Protein AF-A0A7X7BRU1-F1 (afdb_monomer)

Radius of gyration: 12.2 Å; Cα contacts (8 Å, |Δi|>4): 162; chains: 1; bounding box: 28×26×26 Å

Secondary structure (DSSP, 8-state):
---EEEETTEEEE-HHHHHHHTTS--SSEEEE-SHHHHHHHHHT--EE------EEEEEEETTEEEEEEEE-TTSEEEE-S-GGG--

pLDDT: mean 95.99, std 3.22, range [79.75, 98.5]

Solvent-accessible surface area (backbone atoms only — not comparable to full-atom values): 5060 Å² total; per-residue (Å²): 129,56,62,50,49,8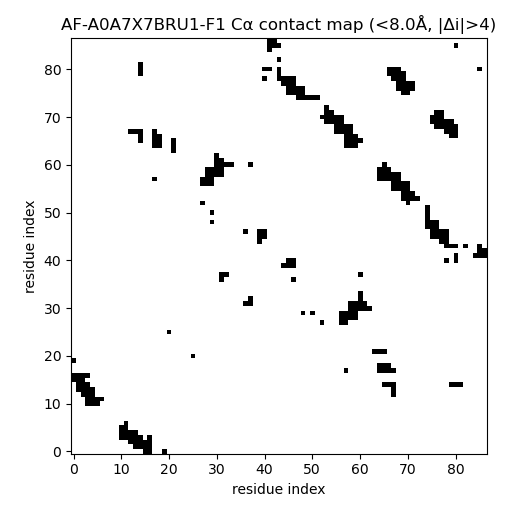2,50,95,96,44,78,45,79,29,55,56,38,27,51,61,54,47,77,50,95,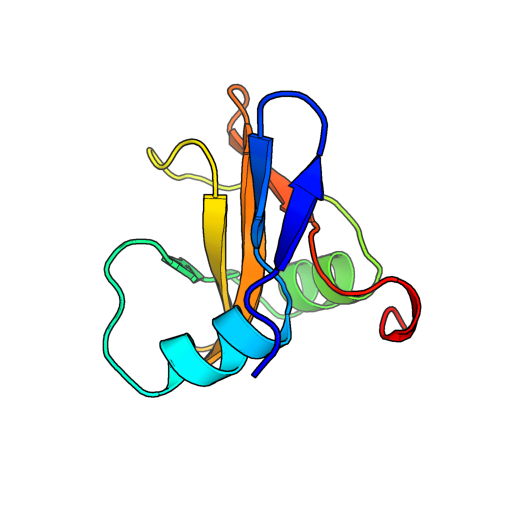74,93,55,64,47,66,44,89,45,72,62,56,45,49,44,38,42,57,54,39,68,46,82,46,98,59,91,68,68,44,78,30,39,28,21,50,93,84,45,45,72,22,40,28,33,29,43,101,78,35,34,32,38,58,53,56,57,75,92,73,43,98

Nearest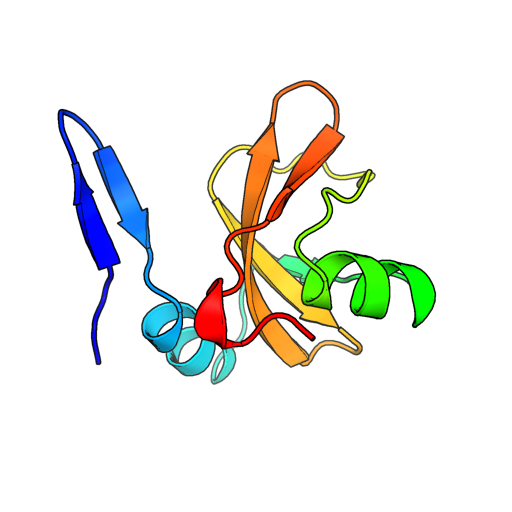 PDB structures (foldseek):
  2frx-assembly2_B  TM=8.093E-01  e=1.310E-04  Escherichia coli
  1sgv-assembly2_B  TM=7.950E-01  e=2.523E-01  Mycobacterium tuberculosis H37Rv
  1zl3-assembly1_A  TM=8.277E-01  e=1.029E+00  Escherichia coli
  1wk2-assembly1_A  TM=5.020E-01  e=1.100E+00  Thermus thermophilus
  2dp9-assembly1_A-2  TM=4.717E-01  e=1.644E+00  Thermus thermophilus HB8

Foldseek 3Di:
DQQADDDDVDTDGDQVNQQVVQVDDDDFEDEQDDPVSVLCLLQQHKDQADDPDAAKGFYHYPSGTGGIWGQDPRSITGHPPDPVRRD

Sequence (87 aa):
VELGVLKKKRFEPGHQLAEVLGQVEQKRVIDLADDKEYQDYLHGETIKVKSDLRGFALVSYKKMIFSFGKVAGNQVLKNFYPKGLRK

Structure (mmCIF, N/CA/C/O backbone):
data_AF-A0A7X7BRU1-F1
#
_entry.id   AF-A0A7X7BRU1-F1
#
loop_
_atom_site.group_PDB
_atom_site.id
_atom_site.type_symbol
_atom_site.label_atom_id
_atom_site.label_alt_id
_atom_site.label_comp_id
_atom_site.label_asym_id
_atom_site.label_entity_id
_atom_site.label_seq_id
_atom_site.pdbx_PDB_ins_code
_atom_site.Cartn_x
_atom_site.Cartn_y
_atom_site.Cartn_z
_atom_site.occupancy
_atom_site.B_iso_or_equiv
_atom_site.auth_seq_id
_atom_site.auth_comp_id
_atom_site.auth_asym_id
_atom_site.auth_atom_id
_atom_site.pdbx_PDB_model_num
ATOM 1 N N . VAL A 1 1 ? 15.169 -10.450 -8.391 1.00 79.75 1 VAL A N 1
ATOM 2 C CA . VAL A 1 1 ? 14.070 -9.959 -7.533 1.00 79.75 1 VAL A CA 1
ATOM 3 C C . VAL A 1 1 ? 14.609 -9.755 -6.133 1.00 79.75 1 VAL A C 1
ATOM 5 O O . VAL A 1 1 ? 15.008 -10.721 -5.493 1.00 79.75 1 VAL A O 1
ATOM 8 N N . GLU A 1 2 ? 14.667 -8.512 -5.677 1.00 93.50 2 GLU A N 1
ATOM 9 C CA . GLU A 1 2 ? 14.921 -8.189 -4.275 1.00 93.50 2 GLU A CA 1
ATOM 10 C C . GLU A 1 2 ? 13.640 -8.414 -3.458 1.00 93.50 2 GLU A C 1
ATOM 12 O O . GLU A 1 2 ? 12.598 -7.822 -3.740 1.00 93.50 2 GLU A O 1
ATOM 17 N N . LEU A 1 3 ? 13.707 -9.278 -2.441 1.00 96.31 3 LEU A N 1
ATOM 18 C CA . LEU A 1 3 ? 12.545 -9.590 -1.602 1.00 96.31 3 LEU A CA 1
ATOM 19 C C . LEU A 1 3 ? 12.249 -8.482 -0.583 1.00 96.31 3 LEU A C 1
ATOM 21 O O . LEU A 1 3 ? 11.092 -8.246 -0.240 1.00 96.31 3 LEU A O 1
ATOM 25 N N . GLY A 1 4 ? 13.286 -7.816 -0.080 1.00 96.44 4 GLY A N 1
ATOM 26 C CA . GLY A 1 4 ? 13.197 -6.827 0.987 1.00 96.44 4 GLY A CA 1
ATOM 27 C C . GLY A 1 4 ? 14.417 -6.854 1.898 1.00 96.44 4 GLY A C 1
ATOM 28 O O . GLY A 1 4 ? 15.414 -7.516 1.612 1.00 96.44 4 GLY A O 1
ATOM 29 N N . VAL A 1 5 ? 14.320 -6.155 3.027 1.00 96.62 5 VAL A N 1
ATOM 30 C CA . VAL A 1 5 ? 15.439 -5.934 3.948 1.00 96.62 5 VAL A CA 1
ATOM 31 C C . VAL A 1 5 ? 15.114 -6.478 5.334 1.00 96.62 5 VAL A C 1
ATOM 33 O O . VAL A 1 5 ? 14.060 -6.193 5.911 1.00 96.62 5 VAL A O 1
ATOM 36 N N . LEU A 1 6 ? 16.057 -7.225 5.913 1.00 97.50 6 LEU A N 1
ATOM 37 C CA . LEU A 1 6 ? 16.017 -7.592 7.326 1.00 97.50 6 LEU A CA 1
ATOM 38 C C . LEU A 1 6 ? 16.508 -6.422 8.182 1.00 97.50 6 LEU A C 1
ATOM 40 O O . LEU A 1 6 ? 17.632 -5.946 8.049 1.00 97.50 6 LEU A O 1
ATOM 44 N N . LYS A 1 7 ? 15.659 -5.977 9.104 1.00 95.31 7 LYS A N 1
ATOM 45 C CA . LYS A 1 7 ? 15.998 -5.043 10.181 1.00 95.31 7 LYS A CA 1
ATOM 46 C C . LYS A 1 7 ? 15.932 -5.774 11.519 1.00 95.31 7 LYS A C 1
ATOM 48 O O . LYS A 1 7 ? 15.440 -6.898 11.615 1.00 95.31 7 LYS A O 1
ATOM 53 N N . LYS A 1 8 ? 16.385 -5.128 12.599 1.00 96.50 8 LYS A N 1
ATOM 54 C CA . LYS A 1 8 ? 16.327 -5.711 13.951 1.00 96.50 8 LYS A CA 1
ATOM 55 C C . LYS A 1 8 ? 14.902 -6.195 14.268 1.00 96.50 8 LYS A C 1
ATOM 57 O O . LYS A 1 8 ? 13.986 -5.381 14.404 1.00 96.50 8 LYS A O 1
ATOM 62 N N . LYS A 1 9 ? 14.752 -7.522 14.385 1.00 95.00 9 LYS A N 1
ATOM 63 C CA . LYS A 1 9 ? 13.505 -8.251 14.685 1.00 95.00 9 LYS A CA 1
ATOM 64 C C . LYS A 1 9 ? 12.359 -8.061 13.676 1.00 95.00 9 LYS A C 1
ATOM 66 O O . LYS A 1 9 ? 11.203 -8.244 14.046 1.00 95.00 9 LYS A O 1
ATOM 71 N N . ARG A 1 10 ? 12.633 -7.669 12.426 1.00 94.31 10 ARG A N 1
ATOM 72 C CA . ARG A 1 10 ? 11.581 -7.567 11.400 1.00 94.31 10 ARG A CA 1
ATOM 73 C C . ARG A 1 10 ? 12.119 -7.653 9.979 1.00 94.31 10 ARG A C 1
ATOM 75 O O . ARG A 1 10 ? 13.223 -7.204 9.703 1.00 94.31 10 ARG A O 1
ATOM 82 N N . PHE A 1 11 ? 11.273 -8.132 9.083 1.00 96.19 11 PHE A N 1
ATOM 83 C CA . PHE A 1 11 ? 11.455 -8.032 7.643 1.00 96.19 11 PHE A CA 1
ATOM 84 C C . PHE A 1 11 ? 10.597 -6.884 7.096 1.00 96.19 11 PHE A C 1
ATOM 86 O O . PHE A 1 11 ? 9.446 -6.721 7.512 1.00 96.19 11 PHE A O 1
ATOM 93 N N . GLU A 1 12 ? 11.155 -6.075 6.199 1.00 95.88 12 GLU A N 1
ATOM 94 C CA . GLU A 1 12 ? 10.418 -5.059 5.446 1.00 95.88 12 GLU A CA 1
ATOM 95 C C . GLU A 1 12 ? 10.449 -5.439 3.958 1.00 95.88 12 GLU A C 1
ATOM 97 O O . GLU A 1 12 ? 11.543 -5.505 3.394 1.00 95.88 12 GLU A O 1
ATOM 102 N N . PRO A 1 13 ? 9.290 -5.730 3.334 1.00 97.12 13 PRO A N 1
ATOM 103 C CA . PRO A 1 13 ? 9.243 -6.192 1.954 1.00 97.12 13 PRO A CA 1
ATOM 104 C C . PRO A 1 13 ? 9.671 -5.084 0.986 1.00 97.12 13 PRO A C 1
ATOM 106 O O . PRO A 1 13 ? 9.379 -3.905 1.198 1.00 97.12 13 PRO A O 1
ATOM 109 N N . GLY A 1 14 ? 10.381 -5.480 -0.067 1.00 96.06 14 GLY A N 1
ATOM 110 C CA . GLY A 1 14 ? 10.890 -4.589 -1.105 1.00 96.06 14 GLY A CA 1
ATOM 111 C C . GLY A 1 14 ? 9.849 -4.277 -2.180 1.00 96.06 14 GLY A C 1
ATOM 112 O O . GLY A 1 14 ? 8.863 -4.993 -2.346 1.00 96.06 14 GLY A O 1
ATOM 113 N N . HIS A 1 15 ? 10.092 -3.214 -2.946 1.00 96.44 15 HIS A N 1
ATOM 114 C CA . HIS A 1 15 ? 9.202 -2.790 -4.031 1.00 96.44 15 HIS A CA 1
ATOM 115 C C . HIS A 1 15 ? 9.132 -3.811 -5.179 1.00 96.44 15 HIS A C 1
ATOM 117 O O . HIS A 1 15 ? 8.033 -4.152 -5.600 1.00 96.44 15 HIS A O 1
ATOM 123 N N . GLN A 1 16 ? 10.266 -4.396 -5.594 1.00 95.94 16 GLN A N 1
ATOM 124 C CA . GLN A 1 16 ? 10.293 -5.435 -6.641 1.00 95.94 16 GLN A CA 1
ATOM 125 C C . GLN A 1 16 ? 9.424 -6.651 -6.285 1.00 95.94 16 GLN A C 1
ATOM 127 O O . GLN A 1 16 ? 8.817 -7.267 -7.157 1.00 95.94 16 GLN A O 1
ATOM 132 N N . LEU A 1 17 ? 9.328 -7.000 -4.996 1.00 97.19 17 LEU A N 1
ATOM 133 C CA . LEU A 1 17 ? 8.444 -8.075 -4.555 1.00 97.19 17 LEU A CA 1
ATOM 134 C C . LEU A 1 17 ? 6.965 -7.731 -4.801 1.00 97.19 17 LEU A C 1
ATOM 136 O O . LEU A 1 17 ? 6.202 -8.623 -5.157 1.00 97.19 17 LEU A O 1
ATOM 140 N N . ALA A 1 18 ? 6.551 -6.467 -4.657 1.00 97.25 18 ALA A N 1
ATOM 141 C CA . ALA A 1 18 ? 5.177 -6.058 -4.957 1.00 97.25 18 ALA A CA 1
ATOM 142 C C . ALA A 1 18 ? 4.850 -6.228 -6.448 1.00 97.25 18 ALA A C 1
ATOM 144 O O . ALA A 1 18 ? 3.792 -6.754 -6.777 1.00 97.25 18 ALA A O 1
ATOM 145 N N . GLU A 1 19 ? 5.771 -5.843 -7.335 1.00 95.25 19 GLU A N 1
ATOM 146 C CA . GLU A 1 19 ? 5.607 -5.962 -8.792 1.00 95.25 19 GLU A CA 1
ATOM 147 C C . GLU A 1 19 ? 5.463 -7.421 -9.242 1.00 95.25 19 GLU A C 1
ATOM 149 O O . GLU A 1 19 ? 4.607 -7.744 -10.069 1.00 95.25 19 GLU A O 1
ATOM 154 N N . VAL A 1 20 ? 6.267 -8.317 -8.657 1.00 96.50 20 VAL A N 1
ATOM 155 C CA . VAL A 1 20 ? 6.196 -9.760 -8.929 1.00 96.50 20 VAL A CA 1
ATOM 156 C C . VAL A 1 20 ? 4.896 -10.356 -8.392 1.00 96.50 20 VAL A C 1
ATOM 158 O O . VAL A 1 20 ? 4.241 -11.131 -9.084 1.00 96.50 20 VAL A O 1
ATOM 161 N N . LEU A 1 21 ? 4.483 -9.983 -7.176 1.00 96.25 21 LEU A N 1
ATOM 162 C CA . LEU A 1 21 ? 3.223 -10.458 -6.596 1.00 96.25 21 LEU A CA 1
ATOM 163 C C . LEU A 1 21 ? 1.994 -9.925 -7.342 1.00 96.25 21 LEU A C 1
ATOM 165 O O . LEU A 1 21 ? 0.967 -10.599 -7.360 1.00 96.25 21 LEU A O 1
ATOM 169 N N . GLY A 1 22 ? 2.102 -8.760 -7.984 1.00 95.81 22 GLY A N 1
ATOM 170 C CA . GLY A 1 22 ? 1.051 -8.177 -8.815 1.00 95.81 22 GLY A CA 1
ATOM 171 C C . GLY A 1 22 ? 0.706 -8.976 -10.075 1.00 95.81 22 GLY A C 1
ATOM 172 O O . GLY A 1 22 ? -0.316 -8.697 -10.691 1.00 95.81 22 GLY A O 1
ATOM 173 N N . GLN A 1 23 ? 1.517 -9.975 -10.445 1.00 94.56 23 GLN A N 1
ATOM 174 C CA . GLN A 1 23 ? 1.285 -10.825 -11.623 1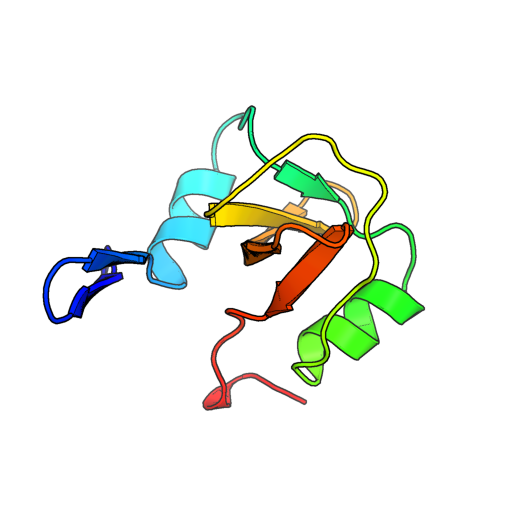.00 94.56 23 GLN A CA 1
ATOM 175 C C . GLN A 1 23 ? 0.254 -11.940 -11.387 1.00 94.56 23 GLN A C 1
ATOM 177 O O . GLN A 1 23 ? -0.110 -12.656 -12.318 1.00 94.56 23 GLN A O 1
ATOM 182 N N . VAL A 1 24 ? -0.195 -12.126 -10.145 1.00 94.31 24 VAL A N 1
ATOM 183 C CA . VAL A 1 24 ? -1.176 -13.147 -9.759 1.00 94.31 24 VAL A CA 1
ATOM 184 C C . VAL A 1 24 ? -2.191 -12.554 -8.786 1.00 94.31 24 VAL A C 1
ATOM 186 O O . VAL A 1 24 ? -1.969 -11.488 -8.217 1.00 94.31 24 VAL A O 1
ATOM 189 N N . GLU A 1 25 ? -3.313 -13.240 -8.576 1.00 94.88 25 GLU A N 1
ATOM 190 C CA . GLU A 1 25 ? -4.350 -12.769 -7.657 1.00 94.88 25 GLU A CA 1
ATOM 191 C C . GLU A 1 25 ? -3.845 -12.706 -6.207 1.00 94.88 25 GLU A C 1
ATOM 193 O O . GLU A 1 25 ? -3.186 -13.620 -5.705 1.00 94.88 25 GLU A O 1
ATOM 198 N N . GLN A 1 26 ? -4.186 -11.620 -5.511 1.00 96.88 26 GLN A N 1
ATOM 199 C CA . GLN A 1 26 ? -3.747 -11.357 -4.145 1.00 96.88 26 GLN A CA 1
ATOM 200 C C . GLN A 1 26 ? -4.937 -11.078 -3.233 1.00 96.88 26 GLN A C 1
ATOM 202 O O . GLN A 1 26 ? -5.855 -10.344 -3.581 1.00 96.88 26 GLN A O 1
ATOM 207 N N . LYS A 1 27 ? -4.889 -11.619 -2.011 1.00 94.44 27 LYS A N 1
ATOM 208 C CA . LYS A 1 27 ? -5.980 -11.495 -1.023 1.00 94.44 27 LYS A CA 1
ATOM 209 C C . LYS A 1 27 ? -5.818 -10.318 -0.058 1.00 94.44 27 LYS A C 1
ATOM 211 O O . LYS A 1 27 ? -6.750 -9.968 0.657 1.00 94.44 27 LYS A O 1
ATOM 216 N N . ARG A 1 28 ? -4.615 -9.741 0.030 1.00 96.50 28 ARG A N 1
ATOM 217 C CA . ARG A 1 28 ? -4.266 -8.670 0.981 1.00 96.50 28 ARG A CA 1
ATOM 218 C C . ARG A 1 28 ? -3.870 -7.405 0.236 1.00 96.50 28 ARG A C 1
ATOM 220 O O . ARG A 1 28 ? -2.698 -7.026 0.235 1.00 96.50 28 ARG A O 1
ATOM 227 N N . VAL A 1 29 ? -4.858 -6.791 -0.399 1.00 97.75 29 VAL A N 1
ATOM 228 C CA . VAL A 1 29 ? -4.688 -5.606 -1.241 1.00 97.75 29 VAL A CA 1
ATOM 229 C C . VAL A 1 29 ? -5.537 -4.466 -0.691 1.00 97.75 29 VAL A C 1
ATOM 231 O O . VAL A 1 29 ? -6.678 -4.677 -0.285 1.00 97.75 29 VAL A O 1
ATOM 234 N N . ILE A 1 30 ? -4.963 -3.270 -0.661 1.00 97.94 30 ILE A N 1
ATOM 235 C CA . ILE A 1 30 ? -5.683 -2.014 -0.482 1.00 97.94 30 ILE A CA 1
ATOM 236 C C . ILE A 1 30 ? -5.724 -1.327 -1.843 1.00 97.94 30 ILE A C 1
ATOM 238 O O . ILE A 1 30 ? -4.676 -0.926 -2.349 1.00 97.94 30 ILE A O 1
ATOM 242 N N . ASP A 1 31 ? -6.914 -1.213 -2.424 1.00 97.62 31 ASP A N 1
ATOM 243 C CA . ASP A 1 31 ? -7.118 -0.444 -3.652 1.00 97.62 31 ASP A CA 1
ATOM 244 C C . ASP A 1 31 ? -7.384 1.014 -3.274 1.00 97.62 31 ASP A C 1
ATOM 246 O O . ASP A 1 31 ? -8.267 1.291 -2.459 1.00 97.62 31 ASP A O 1
ATOM 250 N N . LEU A 1 32 ? -6.574 1.924 -3.811 1.00 98.06 32 LEU A N 1
ATOM 251 C CA . LEU A 1 32 ? -6.761 3.361 -3.634 1.00 98.06 32 LEU A CA 1
ATOM 252 C C . LEU A 1 32 ? -8.010 3.796 -4.401 1.00 98.06 32 LEU A C 1
ATOM 254 O O . LEU A 1 32 ? -8.230 3.362 -5.534 1.00 98.06 32 LEU A O 1
ATOM 258 N N . ALA A 1 33 ? -8.838 4.618 -3.763 1.00 97.06 33 ALA A N 1
ATOM 259 C CA . ALA A 1 33 ? -10.198 4.869 -4.222 1.00 97.06 33 ALA A CA 1
ATOM 260 C C . ALA A 1 33 ? -10.261 5.782 -5.453 1.00 97.06 33 ALA A C 1
ATOM 262 O O . ALA A 1 33 ? -11.144 5.618 -6.296 1.00 97.06 33 ALA A O 1
ATOM 263 N N . ASP A 1 34 ? -9.341 6.741 -5.558 1.00 97.44 34 ASP A N 1
ATOM 264 C CA . ASP A 1 34 ? -9.361 7.773 -6.589 1.00 97.44 34 ASP A CA 1
ATOM 265 C C . ASP A 1 34 ? -7.955 8.27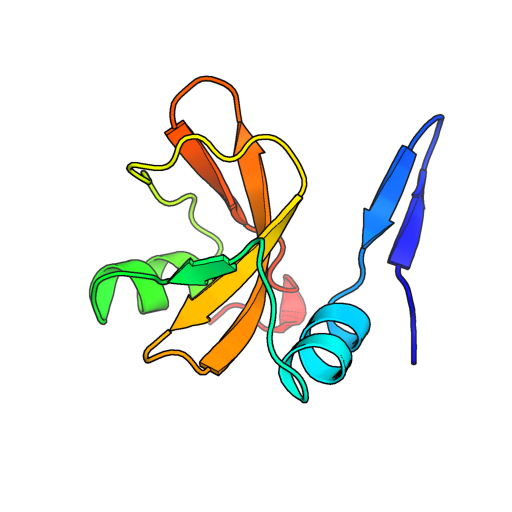1 -6.968 1.00 97.44 34 ASP A C 1
ATOM 267 O O . ASP A 1 34 ? -6.937 7.885 -6.383 1.00 97.44 34 ASP A O 1
ATOM 271 N N . ASP A 1 35 ? -7.907 9.139 -7.984 1.00 98.06 35 ASP A N 1
ATOM 272 C CA . ASP A 1 35 ? -6.667 9.755 -8.457 1.00 98.06 35 ASP A CA 1
ATOM 273 C C . ASP A 1 35 ? -5.973 10.563 -7.355 1.00 98.06 35 ASP A C 1
ATOM 275 O O . ASP A 1 35 ? -4.746 10.616 -7.336 1.00 98.06 35 ASP A O 1
ATOM 279 N N . LYS A 1 36 ? -6.719 11.174 -6.426 1.00 98.00 36 LYS A N 1
ATOM 280 C CA . LYS A 1 36 ? -6.123 11.980 -5.359 1.00 98.00 36 LYS A CA 1
ATOM 281 C C . LYS A 1 36 ? -5.358 11.087 -4.387 1.00 98.00 36 LYS A C 1
ATOM 283 O O . LYS A 1 36 ? -4.186 11.349 -4.142 1.00 98.00 36 LYS A O 1
ATOM 288 N N . GLU A 1 37 ? -5.973 10.022 -3.875 1.00 98.06 37 GLU A N 1
ATOM 289 C CA . GLU A 1 37 ? -5.289 9.067 -2.995 1.00 98.06 37 GLU A CA 1
ATOM 290 C C . GLU A 1 37 ? -4.073 8.443 -3.683 1.00 98.06 37 GLU A C 1
ATOM 292 O O . GLU A 1 37 ? -3.032 8.255 -3.051 1.00 98.06 37 GLU A O 1
ATOM 297 N N . TYR A 1 38 ? -4.181 8.152 -4.984 1.00 98.31 38 TYR A N 1
ATOM 298 C CA . TYR A 1 38 ? -3.057 7.670 -5.776 1.00 98.31 38 TYR A CA 1
ATOM 299 C C . TYR A 1 38 ? -1.913 8.689 -5.837 1.00 98.31 38 TYR A C 1
ATOM 301 O O . TYR A 1 38 ? -0.777 8.329 -5.528 1.00 98.31 38 TYR A O 1
ATOM 309 N N . GLN A 1 39 ? -2.195 9.955 -6.161 1.00 98.31 39 GLN A N 1
ATOM 310 C CA . GLN A 1 39 ? -1.176 11.007 -6.199 1.00 98.31 39 GLN A CA 1
ATOM 311 C C . GLN A 1 39 ? -0.563 11.264 -4.819 1.00 98.31 39 GLN A C 1
ATOM 313 O O . GLN A 1 39 ? 0.659 11.265 -4.696 1.00 98.31 39 GLN A O 1
ATOM 318 N N . ASP A 1 40 ? -1.369 11.417 -3.767 1.00 98.50 40 ASP A N 1
ATOM 319 C CA . ASP A 1 40 ? -0.891 11.573 -2.386 1.00 98.50 40 ASP A CA 1
ATOM 320 C C . ASP A 1 40 ? 0.066 10.412 -2.019 1.00 98.50 40 ASP A C 1
ATOM 322 O O . ASP A 1 40 ? 1.150 10.601 -1.455 1.00 98.50 40 ASP A O 1
ATOM 326 N N . TYR A 1 41 ? -0.286 9.180 -2.406 1.00 98.38 41 TYR A N 1
ATOM 327 C CA . TYR A 1 41 ? 0.555 8.010 -2.181 1.00 98.38 41 TYR A CA 1
ATOM 328 C C . TYR A 1 41 ? 1.862 8.057 -2.993 1.00 98.38 41 TYR A C 1
ATOM 330 O O . TYR A 1 41 ? 2.922 7.708 -2.468 1.00 98.38 41 TYR A O 1
ATOM 338 N N . LEU A 1 42 ? 1.848 8.507 -4.248 1.00 98.00 42 LEU A N 1
ATOM 339 C CA . LEU A 1 42 ? 3.083 8.682 -5.023 1.00 98.00 42 LEU A CA 1
ATOM 340 C C . LEU A 1 42 ? 4.004 9.751 -4.418 1.00 98.00 42 LEU A C 1
ATOM 342 O O . LEU A 1 42 ? 5.213 9.528 -4.371 1.00 98.00 42 LEU A O 1
ATOM 346 N N . HIS A 1 43 ? 3.456 10.822 -3.839 1.00 98.19 43 HIS A N 1
ATOM 347 C CA . HIS A 1 43 ? 4.230 11.837 -3.108 1.00 98.19 43 HIS A CA 1
ATOM 348 C C . HIS A 1 43 ? 4.782 11.322 -1.760 1.00 98.19 43 HIS A C 1
ATOM 350 O O . HIS A 1 43 ? 5.649 11.939 -1.135 1.00 98.19 43 HIS A O 1
ATOM 356 N N . GLY A 1 44 ? 4.348 10.141 -1.309 1.00 97.94 44 GLY A N 1
ATOM 357 C CA . GLY A 1 44 ? 4.825 9.504 -0.083 1.00 97.94 44 GLY A CA 1
ATOM 358 C C . GLY A 1 44 ? 3.961 9.764 1.147 1.00 97.94 44 GLY A C 1
ATOM 359 O O . GLY A 1 4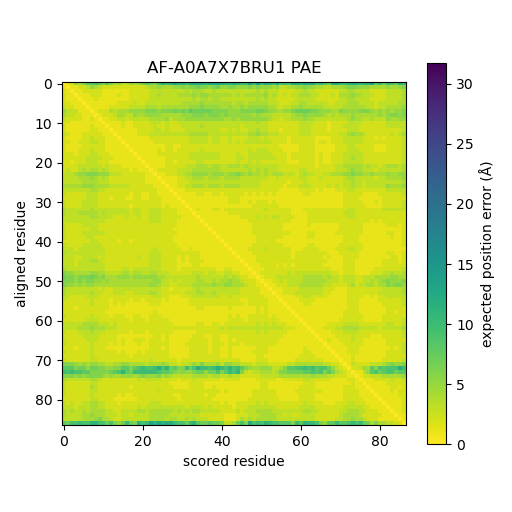4 ? 4.399 9.447 2.260 1.00 97.94 44 GLY A O 1
ATOM 360 N N . GLU A 1 45 ? 2.767 10.323 0.965 1.00 98.38 45 GLU A 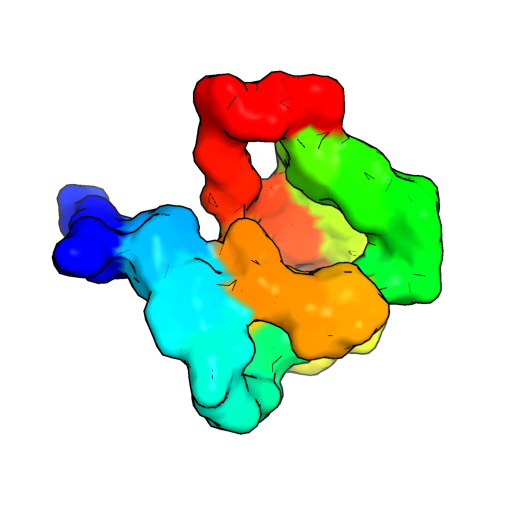N 1
ATOM 361 C CA . GLU A 1 45 ? 1.820 10.594 2.040 1.00 98.38 45 GLU A CA 1
ATOM 362 C C . GLU A 1 45 ? 1.178 9.308 2.574 1.00 98.38 45 GLU A C 1
ATOM 364 O O . GLU A 1 45 ? 1.206 8.236 1.959 1.00 98.38 45 GLU A O 1
ATOM 369 N N . THR A 1 46 ? 0.609 9.405 3.774 1.00 97.81 46 THR A N 1
ATOM 370 C CA . THR A 1 46 ? -0.189 8.327 4.360 1.00 97.81 46 THR A CA 1
ATOM 371 C C . THR A 1 46 ? -1.650 8.474 3.972 1.00 97.81 46 THR A C 1
ATOM 373 O O . THR A 1 46 ? -2.193 9.568 4.082 1.00 97.81 46 THR A O 1
ATOM 376 N N . ILE A 1 47 ? -2.308 7.364 3.647 1.00 98.12 47 ILE A N 1
ATOM 377 C CA . ILE A 1 47 ? -3.716 7.361 3.230 1.00 98.12 47 ILE A CA 1
ATOM 378 C C . ILE A 1 47 ? -4.586 6.822 4.363 1.00 98.12 47 ILE A C 1
ATOM 380 O O . ILE A 1 47 ? -4.213 5.860 5.042 1.00 98.12 47 ILE A O 1
ATOM 384 N N . LYS A 1 48 ? -5.750 7.431 4.588 1.00 97.06 48 LYS A N 1
ATOM 385 C CA . LYS A 1 48 ? -6.748 6.899 5.519 1.00 97.06 48 LYS A CA 1
ATOM 386 C C . LYS A 1 48 ? -7.597 5.871 4.783 1.00 97.06 48 LYS A C 1
ATOM 388 O O . LYS A 1 48 ? -8.207 6.191 3.778 1.00 97.06 48 LYS A O 1
ATOM 393 N N . VAL A 1 49 ? -7.660 4.649 5.295 1.00 95.31 49 VAL A N 1
ATOM 394 C CA . VAL A 1 49 ? -8.269 3.515 4.591 1.00 95.31 49 VAL A CA 1
ATOM 395 C C . VAL A 1 49 ? -9.338 2.855 5.446 1.00 95.31 49 VAL A C 1
ATOM 397 O O . VAL A 1 49 ? -9.141 2.610 6.633 1.00 95.31 49 VAL A O 1
ATOM 400 N N . LYS A 1 50 ? -10.477 2.510 4.849 1.00 92.12 50 LYS A N 1
ATOM 401 C CA . LYS A 1 50 ? -11.516 1.718 5.521 1.00 92.12 50 LYS A CA 1
ATOM 402 C C . LYS A 1 50 ? -11.254 0.236 5.264 1.00 92.12 50 LYS A C 1
ATOM 404 O O . LYS A 1 50 ? -11.796 -0.344 4.334 1.00 92.12 50 LYS A O 1
ATOM 409 N N . SER A 1 51 ? -10.364 -0.354 6.057 1.00 90.81 51 SER A N 1
ATOM 410 C CA . SER A 1 51 ? -9.986 -1.764 5.934 1.00 90.81 51 SER A CA 1
ATOM 411 C C . SER A 1 51 ? -9.749 -2.395 7.302 1.00 90.81 51 SER A C 1
ATOM 413 O O . SER A 1 51 ? -9.213 -1.745 8.202 1.00 90.81 51 SER A O 1
ATOM 415 N N . ASP A 1 52 ? -10.089 -3.678 7.423 1.00 91.88 52 ASP A N 1
ATOM 416 C CA . ASP A 1 52 ? -9.791 -4.502 8.601 1.00 91.88 52 ASP A CA 1
ATOM 417 C C . ASP A 1 52 ? -8.385 -5.123 8.550 1.00 91.88 52 ASP A C 1
ATOM 419 O O . ASP A 1 52 ? -7.935 -5.775 9.498 1.00 91.88 52 ASP A O 1
ATOM 423 N N . LEU A 1 53 ? -7.653 -4.922 7.446 1.00 95.06 53 LEU A N 1
ATOM 424 C CA . LEU A 1 53 ? -6.281 -5.395 7.319 1.00 95.06 53 LEU A CA 1
ATOM 425 C C . LEU A 1 53 ? -5.369 -4.705 8.343 1.00 95.06 53 LEU A C 1
ATOM 427 O O . LEU A 1 53 ? -5.478 -3.519 8.635 1.00 95.06 53 LEU A O 1
ATOM 431 N N . ARG A 1 54 ? -4.401 -5.461 8.866 1.00 95.44 54 ARG A N 1
ATOM 432 C CA . ARG A 1 54 ? -3.330 -4.961 9.740 1.00 95.44 54 ARG A CA 1
ATOM 433 C C . ARG A 1 54 ? -1.978 -5.437 9.238 1.00 95.44 54 ARG A C 1
ATOM 435 O O . ARG A 1 54 ? -1.865 -6.562 8.752 1.00 95.44 54 ARG A O 1
ATOM 442 N N . GLY A 1 55 ? -0.943 -4.617 9.408 1.00 95.88 55 GLY A N 1
ATOM 443 C CA . GLY A 1 55 ? 0.408 -4.948 8.957 1.00 95.88 55 GLY A CA 1
ATOM 444 C C . GLY A 1 55 ? 0.603 -4.680 7.466 1.00 95.88 55 GLY A C 1
ATOM 445 O O . GLY A 1 55 ? -0.057 -3.810 6.905 1.00 95.88 55 GLY A O 1
ATOM 446 N N . PHE A 1 56 ? 1.555 -5.374 6.841 1.00 97.19 56 PHE A N 1
ATOM 447 C CA . PHE A 1 56 ? 1.835 -5.179 5.419 1.00 97.19 56 PHE A CA 1
ATOM 448 C C . PHE A 1 56 ? 0.670 -5.670 4.546 1.00 97.19 56 PHE A C 1
ATOM 450 O O . PHE A 1 56 ? 0.054 -6.712 4.818 1.00 97.19 56 PHE A O 1
ATOM 457 N N . ALA A 1 57 ? 0.381 -4.888 3.512 1.00 97.62 57 ALA A N 1
ATOM 458 C CA . ALA A 1 57 ? -0.573 -5.168 2.450 1.00 97.62 57 ALA A CA 1
ATOM 459 C C . ALA A 1 57 ? -0.010 -4.627 1.131 1.00 97.62 57 ALA A C 1
ATOM 461 O O . ALA A 1 57 ? 0.776 -3.675 1.132 1.00 97.62 57 ALA A O 1
ATOM 462 N N . LEU A 1 58 ? -0.402 -5.239 0.020 1.00 98.44 58 LEU A N 1
ATOM 463 C CA . LEU A 1 58 ? -0.150 -4.675 -1.300 1.00 98.44 58 LEU A CA 1
ATOM 464 C C . LEU A 1 58 ? -1.072 -3.476 -1.508 1.00 98.44 58 LEU A C 1
ATOM 466 O O . LEU A 1 58 ? -2.156 -3.406 -0.929 1.00 98.44 58 LEU A O 1
ATOM 470 N N . VAL A 1 59 ? -0.619 -2.530 -2.313 1.00 98.38 59 VAL A N 1
ATOM 471 C CA . VAL A 1 59 ? -1.368 -1.334 -2.683 1.00 98.38 59 VAL A CA 1
ATOM 472 C C . VAL A 1 59 ? -1.580 -1.375 -4.182 1.00 98.38 59 VAL A C 1
ATOM 474 O O . VAL A 1 59 ? -0.626 -1.589 -4.939 1.00 98.38 59 VAL A O 1
ATOM 477 N N . SER A 1 60 ? -2.830 -1.192 -4.588 1.00 98.19 60 SER A N 1
ATOM 478 C CA . SER A 1 60 ? -3.220 -1.094 -5.985 1.00 98.19 60 SER A CA 1
ATOM 479 C C . SER A 1 60 ? -3.910 0.224 -6.281 1.00 98.19 60 SER A C 1
ATOM 481 O O . SER A 1 60 ? -4.420 0.897 -5.388 1.00 98.19 60 SER A O 1
ATOM 483 N N . TYR A 1 61 ? -3.909 0.584 -7.557 1.00 98.12 61 TYR A N 1
ATOM 484 C CA . TYR A 1 61 ? -4.805 1.590 -8.099 1.00 98.12 61 TYR A CA 1
ATOM 485 C C . TYR A 1 61 ? -5.407 1.046 -9.388 1.00 98.12 61 TYR A C 1
ATOM 487 O O . TYR A 1 61 ? -4.692 0.454 -10.200 1.00 98.12 61 TYR A O 1
ATOM 495 N N . LYS A 1 62 ? -6.729 1.177 -9.555 1.00 96.69 62 LYS A N 1
ATOM 496 C CA . LYS A 1 62 ? -7.474 0.542 -10.658 1.00 96.69 62 LYS A CA 1
ATOM 497 C C . LYS A 1 62 ? -7.145 -0.954 -10.779 1.00 96.69 62 LYS A C 1
ATOM 499 O O . LYS A 1 62 ? -6.977 -1.471 -11.881 1.00 96.69 62 LYS A O 1
ATOM 504 N N . LYS A 1 63 ? -7.032 -1.647 -9.635 1.00 93.94 63 LYS A N 1
ATOM 505 C CA . LYS A 1 63 ? -6.672 -3.076 -9.524 1.00 93.94 63 LYS A CA 1
ATOM 506 C C . LYS A 1 63 ? -5.269 -3.454 -10.023 1.00 93.94 63 LYS A C 1
ATOM 508 O O . LYS A 1 63 ? -4.954 -4.639 -10.092 1.00 93.94 63 LYS A O 1
ATOM 513 N N . MET A 1 64 ? -4.405 -2.485 -10.322 1.00 96.44 64 MET A N 1
ATOM 514 C CA . MET A 1 64 ? -3.002 -2.730 -10.659 1.00 96.44 64 MET A CA 1
ATOM 515 C C . MET A 1 64 ? -2.131 -2.515 -9.423 1.00 96.44 64 MET A C 1
ATOM 517 O O . MET A 1 64 ? -2.066 -1.408 -8.889 1.00 96.44 64 MET A O 1
ATOM 521 N N . ILE A 1 65 ? -1.482 -3.578 -8.946 1.00 98.25 65 ILE A N 1
ATOM 522 C CA . ILE A 1 65 ? -0.571 -3.517 -7.797 1.00 98.25 65 ILE A CA 1
ATOM 523 C C . ILE A 1 65 ? 0.715 -2.797 -8.201 1.00 98.25 65 ILE A C 1
ATOM 525 O O . ILE A 1 65 ? 1.331 -3.143 -9.205 1.00 98.25 65 ILE A O 1
ATOM 529 N N . PHE A 1 66 ? 1.134 -1.829 -7.389 1.00 96.88 66 PHE A N 1
ATOM 530 C CA . PHE A 1 66 ? 2.339 -1.037 -7.659 1.00 96.88 66 PHE A CA 1
ATOM 531 C C . PHE A 1 66 ? 3.215 -0.803 -6.422 1.00 96.88 66 PHE A C 1
ATOM 533 O O . PHE A 1 66 ? 4.317 -0.278 -6.536 1.00 96.88 66 PHE A O 1
ATOM 540 N N . SER A 1 67 ? 2.758 -1.147 -5.215 1.00 97.88 67 SER A N 1
ATOM 541 C CA . SER A 1 67 ? 3.543 -0.911 -3.999 1.00 97.88 67 SER A CA 1
ATOM 542 C C . SER A 1 67 ? 3.135 -1.837 -2.857 1.00 97.88 67 SER A C 1
ATOM 544 O O . SER A 1 67 ? 2.098 -2.494 -2.892 1.00 97.88 67 SER A O 1
ATOM 546 N N . PHE A 1 68 ? 3.944 -1.847 -1.802 1.00 98.38 68 PHE A N 1
ATOM 547 C CA . PHE A 1 68 ? 3.499 -2.230 -0.466 1.00 98.38 68 PHE A CA 1
ATOM 548 C C . PHE A 1 68 ? 3.067 -1.003 0.312 1.00 98.38 68 PHE A C 1
ATOM 550 O O . PHE A 1 68 ? 3.626 0.067 0.120 1.00 98.38 68 PHE 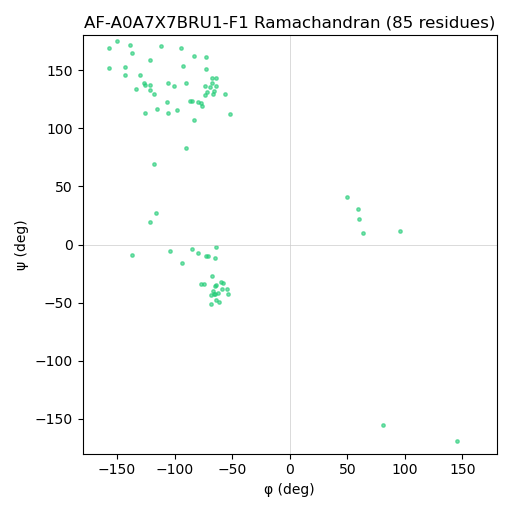A O 1
ATOM 557 N N . GLY A 1 69 ? 2.176 -1.188 1.278 1.00 98.12 69 GLY A N 1
ATOM 558 C CA . GLY A 1 69 ? 1.942 -0.269 2.382 1.00 98.12 69 GLY A CA 1
ATOM 559 C C . GLY A 1 69 ? 1.755 -1.039 3.686 1.00 98.12 69 GLY A C 1
ATOM 560 O O . GLY A 1 69 ? 1.682 -2.270 3.703 1.00 98.12 69 GLY A O 1
ATOM 561 N N . LYS A 1 70 ? 1.700 -0.324 4.811 1.00 97.81 70 LYS A N 1
ATOM 562 C CA . LYS A 1 70 ? 1.478 -0.937 6.128 1.00 97.81 70 LYS A CA 1
ATOM 563 C C . LYS A 1 70 ? 0.296 -0.300 6.839 1.00 97.81 70 LYS A C 1
ATOM 565 O O . LYS A 1 70 ? 0.393 0.849 7.265 1.00 97.81 70 LYS A O 1
ATOM 570 N N . VAL A 1 71 ? -0.777 -1.062 7.028 1.00 97.75 71 VAL A N 1
ATOM 571 C CA . VAL A 1 71 ? -1.960 -0.610 7.766 1.00 97.75 71 VAL A CA 1
ATOM 572 C C . VAL A 1 71 ? -1.666 -0.635 9.268 1.00 97.75 71 VAL A C 1
ATOM 574 O O . VAL A 1 71 ? -1.323 -1.680 9.838 1.00 97.75 71 VAL A O 1
ATOM 577 N N . ALA A 1 72 ? -1.741 0.537 9.897 1.00 93.88 72 ALA A N 1
ATOM 578 C CA . ALA A 1 72 ? -1.563 0.746 11.331 1.00 93.88 72 ALA A CA 1
ATOM 579 C C . ALA A 1 72 ? -2.911 0.733 12.084 1.00 93.88 72 ALA A C 1
ATOM 581 O O . ALA A 1 72 ? -3.977 0.758 11.477 1.00 93.88 72 ALA A O 1
ATOM 582 N N . GLY A 1 73 ? -2.864 0.698 13.422 1.00 81.44 73 GLY A N 1
ATOM 583 C CA . GLY A 1 73 ? -4.037 0.508 14.295 1.00 81.44 73 GLY A CA 1
ATOM 584 C C . GLY A 1 73 ? -5.108 1.608 14.264 1.00 81.44 73 GLY A C 1
ATOM 585 O O . GLY A 1 73 ? -6.126 1.467 14.926 1.00 81.44 73 GLY A O 1
ATOM 586 N N . ASN A 1 74 ? -4.905 2.675 13.496 1.00 87.50 74 ASN A N 1
ATOM 587 C CA . ASN A 1 74 ? -5.809 3.813 13.335 1.00 87.50 74 ASN A CA 1
ATOM 588 C C . ASN A 1 74 ? -6.343 3.944 11.899 1.00 87.50 74 ASN A C 1
ATOM 590 O O . ASN A 1 74 ? -6.628 5.057 11.463 1.00 87.50 74 ASN A O 1
ATOM 594 N N . GLN A 1 75 ? -6.435 2.834 11.153 1.00 92.88 75 GLN A N 1
ATOM 595 C CA . GLN A 1 75 ? -6.911 2.845 9.762 1.00 92.88 75 GLN A CA 1
ATOM 596 C C . GLN A 1 75 ? -6.061 3.743 8.843 1.00 92.88 75 GLN A C 1
ATOM 598 O O . GLN A 1 75 ? -6.545 4.318 7.872 1.00 92.88 75 GLN A O 1
ATOM 603 N N . VAL A 1 76 ? -4.767 3.864 9.148 1.00 97.00 76 VAL A N 1
ATOM 604 C CA . VAL A 1 76 ? -3.805 4.604 8.325 1.00 97.00 76 VAL A CA 1
ATOM 605 C C . VAL A 1 76 ? -2.903 3.625 7.591 1.00 97.00 76 VAL A C 1
ATOM 607 O O . VAL A 1 76 ? -2.203 2.817 8.209 1.00 97.00 76 VAL A O 1
ATOM 610 N N . LEU A 1 77 ? -2.888 3.734 6.268 1.00 98.31 77 LEU A N 1
ATOM 611 C CA . LEU A 1 77 ? -1.953 3.066 5.381 1.00 98.31 77 LEU A CA 1
ATOM 612 C C . LEU A 1 77 ? -0.657 3.878 5.313 1.00 98.31 77 LEU A C 1
ATOM 614 O O . LEU A 1 77 ? -0.589 4.940 4.694 1.00 98.31 77 LEU A O 1
ATOM 618 N N . LYS A 1 78 ? 0.400 3.363 5.943 1.00 98.06 78 LYS A N 1
ATOM 619 C CA . LYS A 1 78 ? 1.744 3.926 5.809 1.00 98.06 78 LYS A CA 1
ATOM 620 C C . LYS A 1 78 ? 2.328 3.587 4.444 1.00 98.06 78 LYS A C 1
ATOM 622 O O . LYS A 1 78 ? 2.269 2.435 4.009 1.00 98.06 78 LYS A O 1
ATOM 627 N N . ASN A 1 79 ? 2.943 4.586 3.832 1.00 98.19 79 ASN A N 1
ATOM 628 C CA . ASN A 1 79 ? 3.570 4.505 2.526 1.00 98.19 79 ASN A CA 1
ATOM 629 C C . ASN A 1 79 ? 4.893 3.722 2.556 1.00 98.19 79 ASN A C 1
ATOM 631 O O . ASN A 1 79 ? 5.770 4.027 3.369 1.00 98.19 79 ASN A O 1
ATOM 635 N N . PHE A 1 80 ? 5.044 2.741 1.662 1.00 97.62 80 PHE A N 1
ATOM 636 C CA . PHE A 1 80 ? 6.317 2.052 1.401 1.00 97.62 80 PHE A CA 1
ATOM 637 C C . PHE A 1 80 ? 6.750 2.193 -0.071 1.00 97.62 80 PHE A C 1
ATOM 639 O O . PHE A 1 80 ? 7.616 1.453 -0.535 1.00 97.62 80 PHE A O 1
ATOM 646 N N . TYR A 1 81 ? 6.205 3.183 -0.786 1.00 97.69 81 TYR A N 1
ATOM 647 C CA . TYR A 1 81 ? 6.666 3.548 -2.119 1.00 97.69 81 TYR A CA 1
ATOM 648 C C . TYR A 1 81 ? 8.099 4.109 -2.046 1.00 97.69 81 TYR A C 1
ATOM 650 O O . TYR A 1 81 ? 8.386 4.946 -1.164 1.00 97.69 81 TYR A O 1
ATOM 658 N N . PRO A 1 82 ? 9.025 3.650 -2.915 1.00 96.25 82 PRO A N 1
ATOM 659 C CA . PRO A 1 82 ? 10.432 4.026 -2.843 1.00 96.25 82 PRO A CA 1
ATOM 660 C C . PRO A 1 82 ? 10.633 5.538 -2.886 1.00 96.25 82 PRO A C 1
ATOM 662 O O . PRO A 1 82 ? 10.138 6.211 -3.781 1.00 96.25 82 PRO A O 1
ATOM 665 N N . LYS A 1 83 ? 11.413 6.079 -1.941 1.00 95.06 83 LYS A N 1
ATOM 666 C CA . LYS A 1 83 ? 11.659 7.529 -1.837 1.00 95.06 83 LYS A CA 1
ATOM 667 C C . LYS A 1 83 ? 12.184 8.154 -3.131 1.00 95.06 83 LYS A C 1
ATOM 669 O O . LYS A 1 83 ? 11.768 9.252 -3.460 1.00 95.06 83 LYS A O 1
ATOM 674 N N . GLY A 1 84 ? 13.057 7.451 -3.854 1.00 95.94 84 GLY A N 1
ATOM 675 C CA . GLY A 1 84 ? 13.617 7.926 -5.124 1.00 95.94 84 GLY A CA 1
ATOM 676 C C . GLY A 1 84 ? 12.639 7.912 -6.303 1.00 95.94 84 GLY A C 1
ATOM 677 O O . GLY A 1 84 ? 12.964 8.462 -7.346 1.00 95.94 84 GLY A O 1
ATOM 678 N N . LEU A 1 85 ? 11.463 7.294 -6.148 1.00 94.69 85 LEU A N 1
ATOM 679 C CA . LEU A 1 85 ? 10.404 7.278 -7.162 1.00 94.69 85 LEU A CA 1
ATOM 680 C C . LEU A 1 85 ? 9.254 8.231 -6.833 1.00 94.69 85 LEU A C 1
ATOM 682 O O . LEU A 1 85 ? 8.347 8.375 -7.652 1.00 94.69 85 LEU A O 1
ATOM 686 N N . ARG A 1 86 ? 9.276 8.858 -5.651 1.00 96.25 86 ARG A N 1
ATOM 687 C CA . ARG A 1 86 ? 8.263 9.837 -5.258 1.00 96.25 86 ARG A CA 1
ATOM 688 C C . ARG A 1 86 ? 8.395 11.064 -6.146 1.00 96.25 86 ARG A C 1
ATOM 690 O O . ARG A 1 86 ? 9.500 11.579 -6.320 1.00 96.25 86 ARG A O 1
ATOM 697 N N . LYS A 1 87 ? 7.275 11.483 -6.710 1.00 86.31 87 LYS A N 1
ATOM 698 C CA . LYS A 1 87 ? 7.124 12.680 -7.529 1.00 86.31 87 LYS A CA 1
ATOM 699 C C . LYS A 1 87 ? 5.956 13.447 -6.988 1.00 86.31 87 LYS A C 1
ATOM 701 O O . LYS A 1 87 ? 5.034 12.727 -6.544 1.00 86.31 87 LYS A O 1
#

Mean predicted aligned error: 2.49 Å

=== Feature glossary ===
A reading guide for the features in this record.

Start from the sequence.

  · This is the polypeptide sequence — one letter per residue, N-terminus first. Length ranges from a few dozen residues for small domains to over a thousand for large multi-domain proteins.

Fold it, and you get atomic coordinates and the backbone conformation that goes with them.

  · Structure coordinates are given as an mmCIF _atom_site loop: one row per atom with element, residue name, chain id, sequence number, and x/y/z position in Å. Only the four main-chain atoms per residue are included here; side chains are omitted to keep the record compact.

  · Backbone dihedral angles. Every residue except chain termini has a φ (preceding-C → N → Cα → C) and a ψ (N → Cα → C → next-N). They are reported in degrees following the IUPAC sign convention. Secondary structure is essentially a statement about which (φ, ψ) basin each residue occupies.

  · The SS8 string is DSSP's per-residue secondary-structure call. α-helix (H) means an i→i+4 H-bond ladder; β-strand (E) means the residue participates in a β-sheet; 3₁₀ (G) and π (I) are tighter and wider helices; T/S are turns/bends; '-' is loop.

  · SS3 is a coarse helix/strand/coil call (letters a/b/c) made by the P-SEA algorithm from inter-Cα distances and dihedrals. It is less detailed than DSSP but needs only Cα positions.

Summarize the fold with a handful of shape descriptors and a per-residue structural alphabet.

  · Radius of gyration (Rg) is the root-mean-square distance of Cα atoms from their centroid — a single number for overall size and compactness. A globular domain of N residues has Rg ≈ 2.2·N^0.38 Å; an extended or disordered chain has a much larger Rg. The Cα contact count is the number of residue pairs whose Cα atoms are within 8 Å and are more than four positions apart in sequence — a standard proxy for tertiary packing density. The bounding box is the smallest axis-aligned box enclosing all Cα atoms.

  · The Foldseek 3Di string encodes local tertiary geometry as a 20-letter alphabet — one character per residue — derived from the relative positions of nearby Cα atoms. Unlike the amino-acid sequence, 3Di is a direct function of the 3D structure, so two proteins with the same fold have similar 3Di strings even at low sequence identity.

  · Solvent-accessible surface area (SASA) is the area in Å² traced out by the centre of a 1.4 Å probe sphere (a water molecule) rolled over the protein's van der Waals surface (Shrake–Rupley / Lee–Richards construction). Buried residues have near-zero SASA; fully exposed residues can exceed 200 Å². The total SASA scales roughly with the number of surface residues.

Ask how reliable the model is.

  · pLDDT (predicted Local Distance Difference Test) is AlphaFold's per-residue confidence score, ranging from 0 to 100. Values above 90 indicate high confidence (typically well-packed cores); 70–90 is confident; 50–70 low confidence; below 50 usually means the region is disordered or the prediction is unreliable there. AlphaFold stores pLDDT in the mmCIF B-factor column.

  · B-factor (Debye–Waller factor) reflects atomic displacement in the crystal lattice. It is an experimental observable (units Å²), not a prediction; low values mean the atom is pinned down, high values mean it moves or is heterogeneous across the crystal.

  · Predicted Aligned Error (PAE) is an AlphaFold confidence matrix: entry (i, j) is the expected error in the position of residue j, in ångströms, when the prediction is superimposed on the true structure at residue i. Low PAE within a block of residues means that block is internally rigid and well-predicted; high PAE between two blocks means their relative placement is uncertain even if each block individually is confident.

Place it in context: what it resembles, what it is annotated as, and how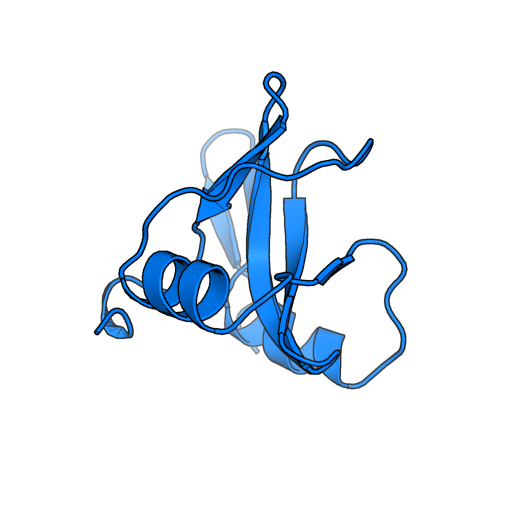 it looks.

  · Nearest PDB neighbors are the top structural matches found by Foldseek when searching this structure against the entire Protein Data Bank. Each hit reports a TM-score (0 to 1; >0.5 almost always implies the same fold) and an E-value. These are *structural* homologs — they may share no detectable sequence similarity.

  · Functional annotations link the protein to curated databases. InterPro entries identify conserved domains and families by matching the sequence against member-database signatures (Pfam, PROSITE, CDD, …). Gene Ontology (GO) terms describe molecular function, biological process, and cellular component in a controlled vocabulary. CATH places the structure in a hierarchical fold classification (Class/Architecture/Topology/Homologous-superfamily). The organism is the source species.

  · Three diagnostic plots accompany the record. The Cα contact map visualizes the tertiary structure as a 2D adjacency matrix (8 Å cutoff, sequence-local contacts suppressed). The Ramachandran plot shows the distribution of backbone (φ, ψ) torsions, with points in the α and β basins reflecting secondary structure content. The PAE plot shows AlphaFold's inter-residue confidence as a color matrix.

  · Six rendered views show the 3D structure from the faces of a cube — i.e. along ±x, ±y, ±z. Rendering representation is drawn randomly per protein from cartoon (secondary-structure ribbons), sticks (backbone bonds), or molecular surface; coloring is either N→C rainbow (blue at the N-terminus through red at the C-terminus) or one color per chain.